Protein AF-T1AIN7-F1 (afdb_monomer)

InterPro domains:
  IPR000683 Gfo/Idh/MocA-like oxidoreductase, N-terminal [PF01408] (1-66)
  IPR036291 NAD(P)-binding domain superfamily [SSF51735] (1-66)
  IPR050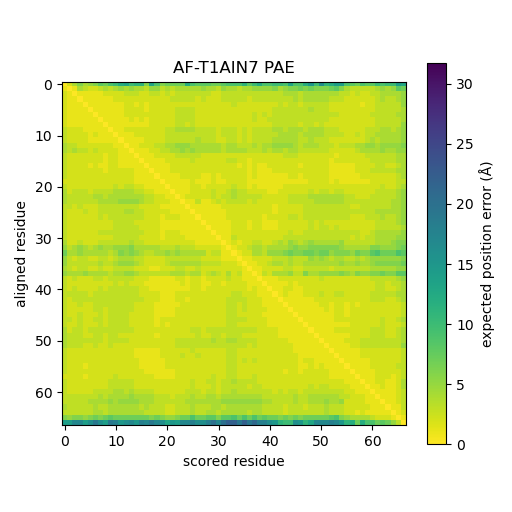463 Gfo/Idh/MocA family oxidoreductases and glycosidases [PTHR43818] (1-66)

Mean predicted aligned error: 2.77 Å

Radius of gyration: 11.65 Å; Cα contacts (8 Å, |Δi|>4): 61; chains: 1; bounding box: 29×27×26 Å

Organism: NCBI:txid410659

pLDDT: mean 93.16, std 5.29, range [63.09, 97.62]

Solvent-accessible surface area (backbone atoms only — not comparable to full-atom values): 4377 Å² total; per-residue (Å²): 107,57,67,63,51,52,64,54,44,71,72,41,87,97,51,80,76,60,65,40,64,30,81,50,46,71,60,30,43,68,67,28,72,88,68,81,43,82,40,69,32,48,50,56,65,63,56,76,71,36,88,88,57,90,79,85,84,87,65,67,64,75,88,62,72,84,109

Foldseek 3Di:
DVLVVLVVQVPDPPGDDQEDEDLDQVVRCVSCVVPPHDYTYNDCVVVVPDPVDPDDDDPDPPVPPPD

Secondary structure (DSSP, 8-state):
-HHHHHHHHTTSTT----EEE-SSHHHHHHHHTTTT--EEES-THHHHT-TT-------S-GGGS--

Structure (mmCIF, N/CA/C/O backbone):
data_AF-T1AIN7-F1
#
_entry.id   AF-T1AIN7-F1
#
loop_
_atom_site.group_PDB
_atom_site.id
_atom_site.type_symbol
_atom_site.label_atom_id
_atom_site.label_alt_id
_atom_site.label_comp_id
_atom_site.label_asym_id
_atom_site.label_entity_id
_atom_site.label_seq_id
_atom_site.pdbx_PDB_ins_code
_atom_site.Cartn_x
_atom_site.Cartn_y
_atom_site.Cartn_z
_atom_site.occupancy
_atom_site.B_iso_or_equiv
_atom_site.auth_seq_id
_atom_site.auth_comp_id
_atom_site.auth_asym_id
_atom_site.auth_atom_id
_atom_site.pdbx_PDB_model_num
ATOM 1 N N . MET A 1 1 ? 2.492 6.708 -10.825 1.00 74.06 1 MET A N 1
ATOM 2 C CA . MET A 1 1 ? 1.036 6.495 -10.679 1.00 74.06 1 MET A CA 1
ATOM 3 C C . MET A 1 1 ? 0.553 6.485 -9.230 1.00 74.06 1 MET A C 1
ATOM 5 O O . MET A 1 1 ? -0.484 7.076 -8.988 1.00 74.06 1 MET A O 1
ATOM 9 N N . GLY A 1 2 ? 1.278 5.929 -8.247 1.00 85.50 2 GLY A N 1
ATOM 10 C CA . GLY A 1 2 ? 0.792 5.847 -6.850 1.00 85.50 2 GLY A CA 1
ATOM 11 C C . GLY A 1 2 ? 0.160 7.128 -6.267 1.00 85.50 2 GLY A C 1
ATOM 12 O O . GLY A 1 2 ? -0.932 7.059 -5.721 1.00 85.50 2 GLY A O 1
ATOM 13 N N . ARG A 1 3 ? 0.766 8.309 -6.477 1.00 90.62 3 ARG A N 1
ATOM 14 C CA . ARG A 1 3 ? 0.213 9.602 -6.016 1.00 90.62 3 ARG A CA 1
ATOM 15 C C . ARG A 1 3 ? -1.199 9.896 -6.531 1.00 90.62 3 ARG A C 1
ATOM 17 O O . ARG A 1 3 ? -2.038 10.324 -5.751 1.00 90.62 3 ARG A O 1
ATOM 24 N N . VAL A 1 4 ? -1.468 9.686 -7.822 1.00 93.50 4 VAL A N 1
ATOM 25 C CA . VAL A 1 4 ? -2.786 10.018 -8.392 1.00 93.50 4 VAL A CA 1
ATOM 26 C C . VAL A 1 4 ? -3.878 9.088 -7.868 1.00 93.50 4 VAL A C 1
ATOM 28 O O . VAL A 1 4 ? -4.998 9.532 -7.645 1.00 93.50 4 VAL A O 1
ATOM 31 N N . HIS A 1 5 ? -3.543 7.823 -7.599 1.00 94.31 5 HIS A N 1
ATOM 32 C CA . HIS A 1 5 ? -4.473 6.895 -6.959 1.00 94.31 5 HIS A CA 1
ATOM 33 C C . HIS A 1 5 ? -4.734 7.277 -5.506 1.00 94.31 5 HIS A C 1
ATOM 35 O O . HIS A 1 5 ? -5.879 7.247 -5.076 1.00 94.31 5 HIS A O 1
ATOM 41 N N . LEU A 1 6 ? -3.698 7.692 -4.776 1.00 93.56 6 LEU A N 1
ATOM 42 C CA . LEU A 1 6 ? -3.832 8.130 -3.392 1.00 93.56 6 LEU A CA 1
ATOM 43 C C . LEU A 1 6 ? -4.764 9.346 -3.266 1.00 93.56 6 LEU A C 1
ATOM 45 O O . LEU A 1 6 ? -5.671 9.350 -2.442 1.00 93.56 6 LEU A O 1
ATOM 49 N N . GLU A 1 7 ? -4.595 10.342 -4.139 1.00 93.62 7 GLU A N 1
ATOM 50 C CA . GLU A 1 7 ? -5.486 11.508 -4.221 1.00 93.62 7 GLU A CA 1
ATOM 51 C C . GLU A 1 7 ? -6.941 11.136 -4.518 1.00 93.62 7 GLU A C 1
ATOM 53 O O . GLU A 1 7 ? -7.861 11.742 -3.969 1.00 93.62 7 GLU A O 1
ATOM 58 N N . ALA A 1 8 ? -7.157 10.150 -5.391 1.00 94.88 8 ALA A N 1
ATOM 59 C CA . ALA A 1 8 ? -8.495 9.687 -5.732 1.00 94.88 8 ALA A CA 1
ATOM 60 C C . ALA A 1 8 ? -9.144 8.921 -4.569 1.00 94.88 8 ALA A C 1
ATOM 62 O O . ALA A 1 8 ? -10.288 9.206 -4.224 1.00 94.88 8 ALA A O 1
ATOM 63 N N . LEU A 1 9 ? -8.408 7.997 -3.940 1.00 94.94 9 LEU A N 1
ATOM 64 C CA . LEU A 1 9 ? -8.913 7.142 -2.860 1.00 94.94 9 LEU A CA 1
ATOM 65 C C . LEU A 1 9 ? -9.356 7.949 -1.637 1.00 94.94 9 LEU A C 1
ATOM 67 O O . LEU A 1 9 ? -10.386 7.636 -1.061 1.00 94.94 9 LEU A O 1
ATOM 71 N N . ARG A 1 10 ? -8.675 9.054 -1.307 1.00 92.19 10 ARG A N 1
ATOM 72 C CA . ARG A 1 10 ? -9.079 9.953 -0.203 1.00 92.19 10 ARG A CA 1
ATOM 73 C C . ARG A 1 10 ? -10.465 10.573 -0.341 1.00 92.19 10 ARG A C 1
ATOM 75 O O . ARG A 1 10 ? -10.972 11.145 0.616 1.00 92.19 10 ARG A O 1
ATOM 82 N N . ARG A 1 11 ? -11.021 10.574 -1.551 1.00 94.25 11 ARG A N 1
ATOM 83 C CA . ARG A 1 11 ? -12.338 11.151 -1.846 1.00 94.25 11 ARG A CA 1
ATOM 84 C C . ARG A 1 11 ? -13.432 10.088 -1.868 1.00 94.25 11 ARG A C 1
ATOM 86 O O . ARG A 1 11 ? -14.587 10.432 -2.097 1.00 94.25 11 ARG A O 1
ATOM 93 N N . VAL A 1 12 ? -13.069 8.819 -1.690 1.00 96.19 12 VAL A N 1
ATOM 94 C CA . VAL A 1 12 ? -14.006 7.702 -1.642 1.00 96.19 12 VAL A CA 1
ATOM 95 C C . VAL A 1 12 ? -14.410 7.494 -0.188 1.00 96.19 12 VAL A C 1
ATOM 97 O O . VAL A 1 12 ? -13.574 7.227 0.669 1.00 96.19 12 VAL A O 1
ATOM 100 N N . GLU A 1 13 ? -15.699 7.643 0.091 1.00 96.19 13 GLU A N 1
ATOM 101 C CA . GLU A 1 13 ? -16.250 7.398 1.421 1.00 96.19 13 GLU A CA 1
ATOM 102 C C . GLU A 1 13 ? -16.065 5.926 1.823 1.00 96.19 13 GLU A C 1
ATOM 104 O O . GLU A 1 13 ? -16.266 5.023 1.010 1.00 96.19 13 GLU A O 1
ATOM 109 N N . GLY A 1 14 ? -15.669 5.691 3.077 1.00 94.94 14 GLY A N 1
ATOM 110 C CA . GLY A 1 14 ? -15.438 4.346 3.611 1.00 94.94 14 GLY A CA 1
ATOM 111 C C . GLY A 1 14 ? -14.134 3.685 3.155 1.00 94.94 14 GLY A C 1
ATOM 112 O O . GLY A 1 14 ? -13.970 2.487 3.369 1.00 94.94 14 GLY A O 1
ATOM 113 N N . VAL A 1 15 ? -13.219 4.430 2.524 1.00 96.06 15 VAL A N 1
ATOM 114 C CA . VAL A 1 15 ? -11.894 3.931 2.137 1.00 96.06 15 VAL A CA 1
ATOM 115 C C . VAL A 1 15 ? -10.803 4.708 2.859 1.00 96.06 15 VAL A C 1
ATOM 117 O O . VAL A 1 15 ? -10.582 5.887 2.590 1.00 96.06 15 VAL A O 1
ATOM 120 N N . ASP A 1 16 ? -10.050 3.997 3.692 1.00 94.62 16 ASP A N 1
ATOM 121 C CA . ASP A 1 16 ? -8.861 4.513 4.358 1.00 94.62 16 ASP A CA 1
ATOM 122 C C . ASP A 1 16 ? -7.606 3.856 3.780 1.00 94.62 16 ASP A C 1
ATOM 124 O O . ASP A 1 16 ? -7.463 2.632 3.748 1.00 94.62 16 ASP A O 1
ATOM 128 N N . VAL A 1 17 ? -6.658 4.672 3.312 1.00 95.62 17 VAL A N 1
ATOM 129 C CA . VAL A 1 17 ? -5.351 4.152 2.896 1.00 95.62 17 VAL A CA 1
ATOM 130 C C . VAL A 1 17 ? -4.453 4.060 4.120 1.00 95.62 17 VAL A C 1
ATOM 132 O O . VAL A 1 17 ? -3.861 5.048 4.540 1.00 95.62 17 VAL A O 1
ATOM 135 N N . VAL A 1 18 ? -4.335 2.857 4.672 1.00 95.88 18 VAL A N 1
ATOM 136 C CA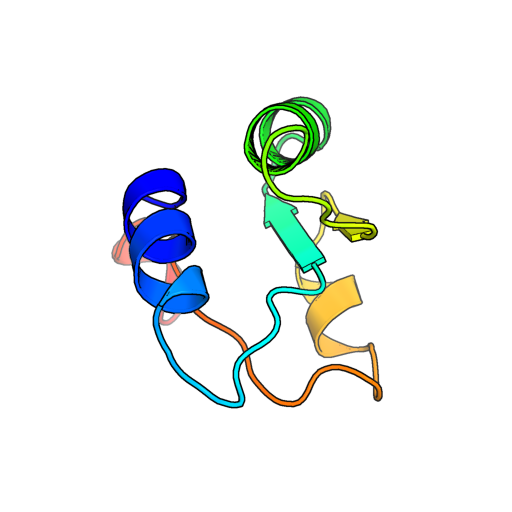 . VAL A 1 18 ? -3.609 2.618 5.931 1.00 95.88 18 VAL A CA 1
ATOM 137 C C . VAL A 1 18 ? -2.136 2.238 5.737 1.00 95.88 18 VAL A C 1
ATOM 139 O O . VAL A 1 18 ? -1.342 2.336 6.672 1.00 95.88 18 VAL A O 1
ATOM 142 N N . ALA A 1 19 ? -1.735 1.835 4.524 1.00 96.81 19 ALA A N 1
ATOM 143 C CA . ALA A 1 19 ? -0.363 1.419 4.240 1.00 96.81 19 ALA A CA 1
ATOM 144 C C . ALA A 1 19 ? 0.092 1.689 2.796 1.00 96.81 19 ALA A C 1
ATOM 146 O O . ALA A 1 19 ? -0.701 1.632 1.856 1.00 96.81 19 ALA A O 1
ATOM 147 N N . ILE A 1 20 ? 1.401 1.900 2.604 1.00 96.56 20 ILE A N 1
ATOM 148 C CA . ILE A 1 20 ? 2.052 1.924 1.282 1.00 96.56 20 ILE A CA 1
ATOM 149 C C . ILE A 1 20 ? 3.227 0.942 1.258 1.00 96.56 20 ILE A C 1
ATOM 151 O O . ILE A 1 20 ? 4.169 1.061 2.041 1.00 96.56 20 ILE A O 1
ATOM 155 N N . ALA A 1 21 ? 3.223 0.030 0.285 1.00 95.88 21 ALA A N 1
ATOM 156 C CA . ALA A 1 21 ? 4.387 -0.786 -0.049 1.00 95.88 21 ALA A CA 1
ATOM 157 C C . ALA A 1 21 ? 5.086 -0.282 -1.317 1.00 95.88 21 ALA A C 1
ATOM 159 O O . ALA A 1 21 ? 4.446 0.025 -2.326 1.00 95.88 21 ALA A O 1
ATOM 160 N N . GLY A 1 22 ? 6.416 -0.246 -1.295 1.00 94.06 22 GLY A N 1
ATOM 161 C CA . GLY A 1 22 ? 7.228 0.068 -2.467 1.00 94.06 22 GLY A CA 1
ATOM 162 C C . GLY A 1 22 ? 8.674 -0.364 -2.272 1.00 94.06 22 GLY A C 1
ATOM 163 O O . GLY A 1 22 ? 9.181 -0.280 -1.166 1.00 94.06 22 GLY A O 1
ATOM 164 N N . ARG A 1 23 ? 9.356 -0.789 -3.346 1.00 92.00 23 ARG A N 1
ATOM 165 C CA . ARG A 1 23 ? 10.722 -1.358 -3.276 1.00 92.00 23 ARG A CA 1
ATOM 166 C C . ARG A 1 23 ? 11.704 -0.516 -2.451 1.00 92.00 23 ARG A C 1
ATOM 168 O O . ARG A 1 23 ? 12.503 -1.063 -1.707 1.00 92.00 23 ARG A O 1
ATOM 175 N N . GLU A 1 24 ? 11.612 0.806 -2.580 1.00 94.50 24 GLU A N 1
ATOM 176 C CA . GLU A 1 24 ? 12.402 1.762 -1.808 1.00 94.50 24 GLU A CA 1
ATOM 177 C C . GLU A 1 24 ? 11.549 2.365 -0.689 1.00 94.50 24 GLU A C 1
ATOM 179 O O . GLU A 1 24 ? 10.683 3.207 -0.954 1.00 94.50 24 GLU A O 1
ATOM 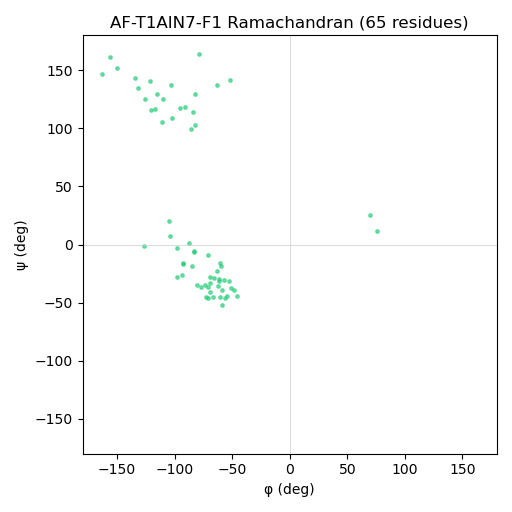184 N N . LEU A 1 25 ? 11.829 1.985 0.563 1.00 94.50 25 LEU A N 1
ATOM 185 C CA . LEU A 1 25 ? 11.068 2.429 1.738 1.00 94.50 25 LEU A CA 1
ATOM 186 C C . LEU A 1 25 ? 10.991 3.959 1.833 1.00 94.50 25 LEU A C 1
ATOM 188 O O . LEU A 1 25 ? 9.914 4.522 2.013 1.00 94.50 25 LEU A O 1
ATOM 192 N N . ALA A 1 26 ? 12.116 4.642 1.608 1.00 95.06 26 ALA A N 1
ATOM 193 C CA . ALA A 1 26 ? 12.175 6.101 1.637 1.00 95.06 26 ALA A CA 1
ATOM 194 C C . ALA A 1 26 ? 11.268 6.747 0.574 1.00 95.06 26 ALA A C 1
ATOM 196 O O . ALA A 1 26 ? 10.740 7.838 0.774 1.00 95.06 26 ALA A O 1
ATOM 197 N N . SER A 1 27 ? 11.065 6.087 -0.573 1.00 92.44 27 SER A N 1
ATOM 198 C CA . SER A 1 27 ? 10.134 6.577 -1.591 1.00 92.44 27 SER A CA 1
ATOM 199 C C . SER A 1 27 ? 8.676 6.384 -1.184 1.00 92.44 27 SER A C 1
ATOM 201 O O . SER A 1 27 ? 7.852 7.225 -1.539 1.00 92.44 27 SER A O 1
ATOM 203 N N . ALA A 1 28 ? 8.354 5.297 -0.478 1.00 93.62 28 ALA A N 1
ATOM 204 C CA . ALA A 1 28 ? 7.018 5.062 0.062 1.00 93.62 28 ALA A CA 1
ATOM 205 C C . ALA A 1 28 ? 6.680 6.091 1.154 1.00 93.62 28 ALA A C 1
ATOM 207 O O . ALA A 1 28 ? 5.623 6.714 1.093 1.00 93.62 28 ALA A O 1
AT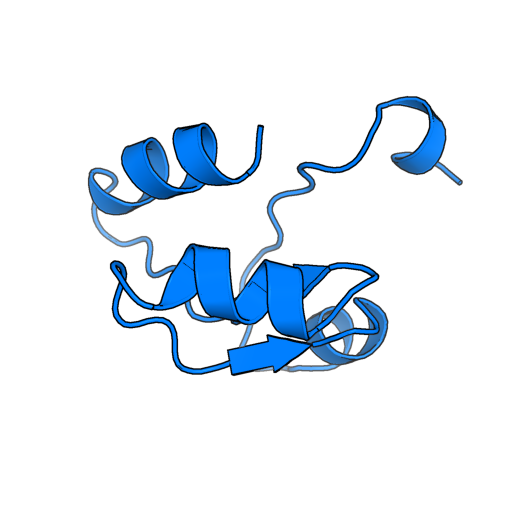OM 208 N N . GLN A 1 29 ? 7.619 6.349 2.070 1.00 94.44 29 GLN A N 1
ATOM 209 C CA . GLN A 1 29 ? 7.479 7.352 3.134 1.00 94.44 29 GLN A CA 1
ATOM 210 C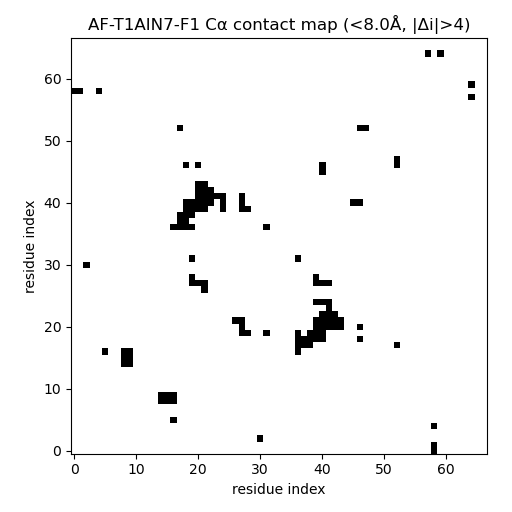 C . GLN A 1 29 ? 7.244 8.756 2.569 1.00 94.44 29 GLN A C 1
ATOM 212 O O . GLN A 1 29 ? 6.226 9.374 2.869 1.00 94.44 29 GLN A O 1
ATOM 217 N N . ARG A 1 30 ? 8.099 9.218 1.642 1.00 92.94 30 ARG A N 1
ATOM 218 C CA . ARG A 1 30 ? 7.917 10.520 0.968 1.00 92.94 30 ARG A CA 1
ATOM 219 C C . ARG A 1 30 ? 6.579 10.644 0.241 1.00 92.94 30 ARG A C 1
ATOM 221 O O . ARG A 1 30 ? 6.069 11.747 0.069 1.00 92.94 30 ARG A O 1
ATOM 228 N N . LEU A 1 31 ? 6.035 9.533 -0.261 1.00 91.56 31 LEU A N 1
ATOM 229 C CA . LEU A 1 31 ? 4.720 9.546 -0.888 1.00 91.56 31 LEU A CA 1
ATOM 230 C C . LEU A 1 31 ? 3.609 9.737 0.150 1.00 91.56 31 LEU A C 1
ATOM 232 O O . LEU A 1 31 ? 2.650 10.424 -0.175 1.00 91.56 31 LEU A O 1
ATOM 236 N N . GLY A 1 32 ? 3.730 9.164 1.352 1.00 90.31 32 GLY A N 1
ATOM 237 C CA . GLY A 1 32 ? 2.692 9.189 2.389 1.00 90.31 32 GLY A CA 1
ATOM 238 C C . GLY A 1 32 ? 2.766 10.327 3.413 1.00 90.31 32 GLY A C 1
ATOM 239 O O . GLY A 1 32 ? 1.755 10.588 4.057 1.00 90.31 32 GLY A O 1
ATOM 240 N N . GLU A 1 33 ? 3.890 11.043 3.539 1.00 85.88 33 GLU A N 1
ATOM 241 C CA . GLU A 1 33 ? 4.075 12.142 4.516 1.00 85.88 33 GLU A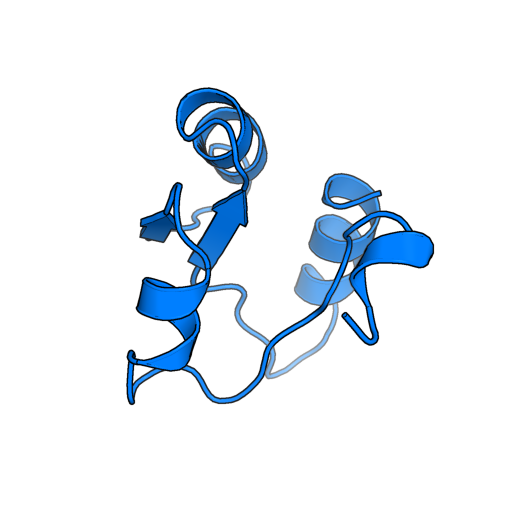 CA 1
ATOM 242 C C . GLU A 1 33 ? 2.970 13.218 4.467 1.00 85.88 33 GLU A C 1
ATOM 244 O O . GLU A 1 33 ? 2.603 13.780 5.493 1.00 85.88 33 GLU A O 1
ATOM 249 N N . GLY A 1 34 ? 2.385 13.480 3.292 1.00 83.75 34 GLY A N 1
ATOM 250 C CA . GLY A 1 34 ? 1.290 14.451 3.125 1.00 83.75 34 GLY A CA 1
ATOM 251 C C . GLY A 1 34 ? -0.122 13.897 3.352 1.00 83.75 34 GLY A C 1
ATOM 252 O O . GLY A 1 34 ? -1.103 14.614 3.147 1.00 83.75 34 GLY A O 1
ATOM 253 N N . TYR A 1 35 ? -0.240 12.619 3.709 1.00 89.00 35 TYR A N 1
ATOM 254 C CA . TYR A 1 35 ? -1.493 11.869 3.629 1.00 89.00 35 TYR A CA 1
ATOM 255 C C . TYR A 1 35 ? -1.902 11.185 4.932 1.00 89.00 35 TYR A C 1
ATOM 257 O O . TYR A 1 35 ? -2.968 10.582 4.964 1.00 89.00 35 TYR A O 1
ATOM 265 N N . GLY A 1 36 ? -1.096 11.302 5.993 1.00 88.19 36 GLY A N 1
ATOM 266 C CA . GLY A 1 36 ? -1.409 10.713 7.299 1.00 88.19 36 GLY A CA 1
ATOM 267 C C . GLY A 1 36 ? -1.334 9.185 7.319 1.00 88.19 36 GLY A C 1
ATOM 268 O O . GLY A 1 36 ? -2.006 8.556 8.123 1.00 88.19 36 GLY A O 1
ATOM 269 N N . ILE A 1 37 ? -0.548 8.586 6.422 1.00 93.94 37 ILE A N 1
ATOM 270 C CA . ILE A 1 37 ? -0.397 7.131 6.330 1.00 93.94 37 ILE A CA 1
ATOM 271 C C . ILE A 1 37 ? 0.629 6.675 7.358 1.00 93.94 37 ILE A C 1
ATOM 273 O O . ILE A 1 37 ? 1.737 7.208 7.410 1.00 93.94 37 ILE A O 1
ATOM 277 N N . GLU A 1 38 ? 0.266 5.673 8.151 1.00 87.56 38 GLU A N 1
ATOM 278 C CA . GLU A 1 38 ? 1.056 5.256 9.312 1.00 87.56 38 GLU A CA 1
ATOM 279 C C . GLU A 1 38 ? 2.031 4.116 8.992 1.00 87.56 38 GLU A C 1
ATOM 281 O O . GLU A 1 38 ? 3.075 3.991 9.636 1.00 87.56 38 GLU A O 1
ATOM 286 N N . LYS A 1 39 ? 1.727 3.295 7.977 1.00 95.00 39 LYS A N 1
ATOM 287 C CA . LYS A 1 39 ? 2.499 2.087 7.663 1.00 95.00 39 LYS A CA 1
ATOM 288 C C . LYS A 1 39 ? 3.190 2.155 6.301 1.00 95.00 39 LYS A C 1
ATOM 290 O O . LYS A 1 39 ? 2.566 2.378 5.264 1.00 95.00 39 LYS A O 1
ATOM 295 N N . PHE A 1 40 ? 4.490 1.865 6.293 1.00 96.50 40 PHE A N 1
ATOM 296 C CA . PHE A 1 40 ? 5.311 1.812 5.084 1.00 96.50 40 PHE A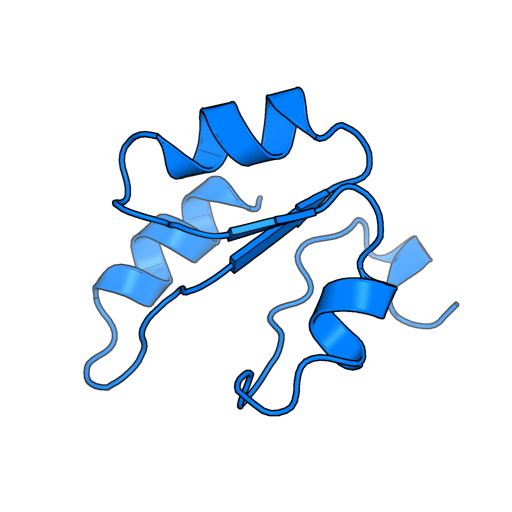 CA 1
ATOM 297 C C . PHE A 1 40 ? 6.145 0.539 5.057 1.00 96.50 40 PHE A C 1
ATOM 299 O O . PHE A 1 40 ? 6.785 0.205 6.051 1.00 96.50 40 PHE A O 1
ATOM 306 N N . GLU A 1 41 ? 6.182 -0.147 3.916 1.00 96.75 41 GLU A N 1
ATOM 307 C CA . GLU A 1 41 ? 6.945 -1.390 3.769 1.00 96.75 41 GLU A CA 1
ATOM 308 C C . GLU A 1 41 ? 7.760 -1.429 2.476 1.00 96.75 41 GLU A C 1
ATOM 310 O O . GLU A 1 41 ? 7.313 -0.983 1.417 1.00 96.75 41 GLU A O 1
ATOM 315 N N . SER A 1 42 ? 8.955 -2.020 2.552 1.00 96.38 42 SER A N 1
ATOM 316 C CA . SER A 1 42 ? 9.775 -2.326 1.372 1.00 96.38 42 SER A CA 1
ATOM 317 C C . SER A 1 42 ? 9.415 -3.656 0.703 1.00 96.38 42 SER A C 1
ATOM 319 O O . SER A 1 42 ? 9.739 -3.869 -0.465 1.00 96.38 42 SER A O 1
ATOM 321 N N . ASP A 1 43 ? 8.711 -4.536 1.422 1.00 95.25 43 ASP A N 1
ATOM 322 C CA . ASP A 1 43 ? 8.227 -5.827 0.933 1.00 95.25 43 ASP A CA 1
ATOM 323 C C . ASP A 1 43 ? 6.701 -5.892 1.035 1.00 95.25 43 ASP A C 1
ATOM 325 O O . ASP A 1 43 ? 6.131 -5.878 2.128 1.00 95.25 43 ASP A O 1
ATOM 329 N N . TYR A 1 44 ? 6.032 -5.998 -0.115 1.00 95.25 44 TYR A N 1
ATOM 330 C CA . TYR A 1 44 ? 4.572 -6.059 -0.185 1.00 95.25 44 TYR A CA 1
ATOM 331 C C . TYR A 1 44 ? 3.999 -7.295 0.519 1.00 95.25 44 TYR A C 1
ATOM 333 O O . TYR A 1 44 ? 2.847 -7.266 0.946 1.00 95.25 44 TYR A O 1
ATOM 341 N N . ARG A 1 45 ? 4.783 -8.371 0.689 1.00 95.56 45 ARG A N 1
ATOM 342 C CA . ARG A 1 45 ? 4.319 -9.588 1.375 1.00 95.56 45 ARG A CA 1
ATOM 343 C C . ARG A 1 45 ? 3.928 -9.321 2.822 1.00 95.56 45 ARG A C 1
ATOM 345 O O . ARG A 1 45 ? 3.011 -9.962 3.315 1.00 95.56 45 ARG A O 1
ATOM 352 N N . LYS A 1 46 ? 4.558 -8.335 3.466 1.00 96.69 46 LYS A N 1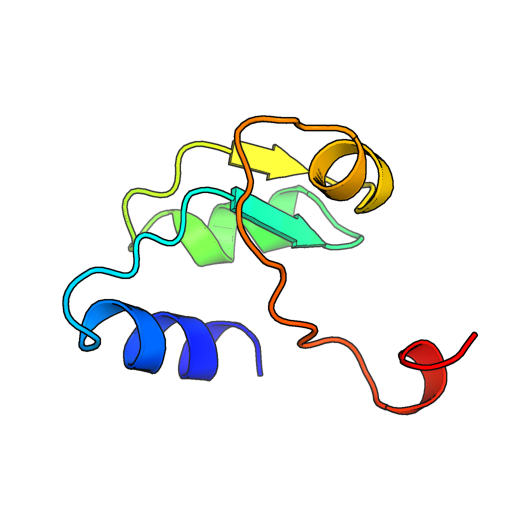
ATOM 353 C CA . LYS A 1 46 ? 4.197 -7.900 4.820 1.00 96.69 46 LYS A CA 1
ATOM 354 C C . LYS A 1 46 ? 2.847 -7.186 4.887 1.00 96.69 46 LYS A C 1
ATOM 356 O O . LYS A 1 46 ? 2.202 -7.218 5.929 1.00 96.69 46 LYS A O 1
ATOM 361 N N . ILE A 1 47 ? 2.431 -6.535 3.795 1.00 96.19 47 ILE A N 1
ATOM 362 C CA . ILE A 1 47 ? 1.075 -5.985 3.662 1.00 96.19 47 ILE A CA 1
ATOM 363 C C . ILE A 1 47 ? 0.082 -7.127 3.462 1.00 96.19 47 ILE A C 1
ATOM 365 O O . ILE A 1 47 ? -0.935 -7.164 4.135 1.00 96.19 47 ILE A O 1
ATOM 369 N N . LEU A 1 48 ? 0.401 -8.094 2.594 1.00 96.00 48 LEU A N 1
ATOM 370 C CA . LEU A 1 48 ? -0.478 -9.241 2.334 1.00 96.00 48 LEU A CA 1
ATOM 371 C C . LEU A 1 48 ? -0.661 -10.163 3.546 1.00 96.00 48 LEU A C 1
ATOM 373 O O . LEU A 1 48 ? -1.685 -10.826 3.657 1.00 96.00 48 LEU A O 1
ATOM 377 N N . SER A 1 49 ? 0.330 -10.236 4.435 1.00 97.12 49 SER A N 1
ATOM 378 C CA . SER A 1 49 ? 0.241 -11.014 5.673 1.00 97.12 49 SER A CA 1
ATOM 379 C C . SER A 1 49 ? -0.463 -10.279 6.814 1.00 97.12 49 SER A C 1
ATOM 381 O O . SER A 1 49 ? -0.619 -10.861 7.885 1.00 97.12 49 SER A O 1
ATOM 383 N N . ASP A 1 50 ? -0.801 -9.000 6.645 1.00 96.81 50 ASP A N 1
ATOM 384 C CA . ASP A 1 50 ? -1.433 -8.203 7.690 1.00 96.81 50 ASP A CA 1
ATOM 385 C C . ASP A 1 50 ? -2.955 -8.431 7.686 1.00 96.81 50 ASP A C 1
ATOM 387 O O . ASP A 1 50 ? -3.622 -8.033 6.730 1.00 96.81 50 ASP A O 1
ATOM 391 N N . PRO A 1 51 ? -3.525 -9.043 8.741 1.00 97.25 51 PRO A N 1
ATOM 392 C CA . PRO A 1 51 ? -4.953 -9.339 8.797 1.00 97.25 51 PRO A CA 1
ATOM 393 C C . PRO A 1 51 ? -5.836 -8.092 8.965 1.00 97.25 51 PRO A C 1
ATOM 395 O O . PRO A 1 51 ? -7.053 -8.219 8.889 1.00 97.25 51 PRO A O 1
ATOM 398 N N . SER A 1 52 ? -5.257 -6.912 9.221 1.00 96.62 52 SER A N 1
ATOM 399 C CA . SER A 1 52 ? -5.997 -5.644 9.296 1.00 96.62 52 SER A CA 1
ATOM 400 C C . SER A 1 52 ? -6.251 -4.991 7.932 1.00 96.62 52 SER A C 1
ATOM 402 O O . SER A 1 52 ? -6.931 -3.972 7.867 1.00 96.62 52 SER A O 1
ATOM 404 N N . ILE A 1 53 ? -5.701 -5.545 6.844 1.00 97.12 53 ILE A N 1
ATOM 405 C CA . ILE A 1 53 ? -5.839 -5.000 5.490 1.00 97.12 53 ILE A CA 1
ATOM 406 C C . ILE A 1 53 ? -6.994 -5.689 4.760 1.00 97.12 53 ILE A C 1
ATOM 408 O O . ILE A 1 53 ? -6.922 -6.879 4.462 1.00 97.12 53 ILE A O 1
ATOM 412 N N . ASP A 1 54 ? -8.021 -4.920 4.392 1.00 97.62 54 ASP A N 1
ATOM 413 C CA . ASP A 1 54 ? -9.196 -5.447 3.680 1.00 97.62 54 ASP A CA 1
ATOM 414 C C . ASP A 1 54 ? -8.939 -5.706 2.186 1.00 97.62 5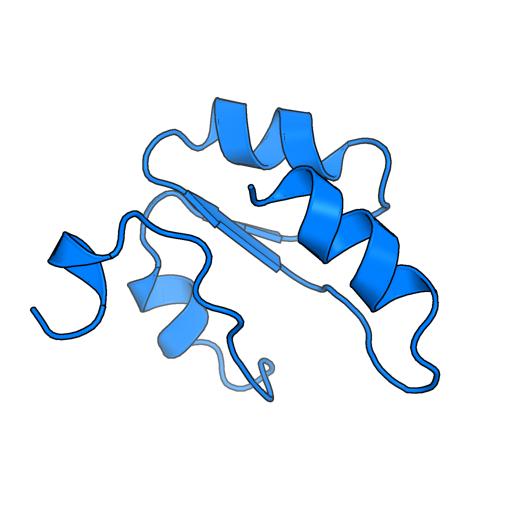4 ASP A C 1
ATOM 416 O O . ASP A 1 54 ? -9.475 -6.646 1.596 1.00 97.62 54 ASP A O 1
ATOM 420 N N . ALA A 1 55 ? -8.136 -4.852 1.543 1.00 96.62 55 ALA A N 1
ATOM 421 C CA . ALA A 1 55 ? -7.861 -4.916 0.110 1.00 96.62 55 ALA A CA 1
ATOM 422 C C . ALA A 1 55 ? -6.524 -4.255 -0.257 1.00 96.62 55 ALA A C 1
ATOM 424 O O . ALA A 1 55 ? -5.992 -3.421 0.475 1.00 96.62 55 ALA A O 1
ATOM 425 N N . VAL A 1 56 ? -5.998 -4.590 -1.442 1.00 96.12 56 VAL A N 1
ATOM 426 C CA . VAL A 1 56 ? -4.790 -3.970 -2.007 1.00 96.12 56 VAL A CA 1
ATOM 427 C C . VAL A 1 56 ? -5.068 -3.328 -3.361 1.00 96.12 56 VAL A C 1
ATOM 429 O O . VAL A 1 56 ? -5.768 -3.889 -4.201 1.00 96.12 56 VAL A O 1
ATOM 432 N N . HIS A 1 57 ? -4.461 -2.163 -3.599 1.00 95.62 57 HIS A N 1
ATOM 433 C CA . HIS A 1 57 ? -4.521 -1.466 -4.884 1.00 95.62 57 HIS A CA 1
ATOM 434 C C . HIS A 1 57 ? -3.159 -1.486 -5.592 1.00 95.62 57 HIS A C 1
ATOM 436 O O . HIS A 1 57 ? -2.221 -0.778 -5.212 1.00 95.62 57 HIS A O 1
ATOM 442 N N . ILE A 1 58 ? -3.029 -2.319 -6.626 1.00 94.62 58 ILE A N 1
ATOM 443 C CA . ILE A 1 58 ? -1.745 -2.613 -7.279 1.00 94.62 58 ILE A CA 1
ATOM 444 C C . ILE A 1 58 ? -1.398 -1.523 -8.304 1.00 94.62 58 ILE A C 1
ATOM 446 O O . ILE A 1 58 ? -1.898 -1.496 -9.424 1.00 94.62 58 ILE A O 1
ATOM 450 N N . CYS A 1 59 ? -0.484 -0.626 -7.921 1.00 93.56 59 CYS A N 1
ATOM 451 C CA . CYS A 1 59 ? -0.018 0.500 -8.747 1.00 93.56 59 CYS A CA 1
ATOM 452 C C . CYS A 1 59 ? 1.386 0.290 -9.351 1.00 93.56 59 CYS A C 1
ATOM 454 O O . CYS A 1 59 ? 2.084 1.261 -9.670 1.00 93.56 59 CYS A O 1
ATOM 456 N N . THR A 1 60 ? 1.843 -0.960 -9.441 1.00 92.25 60 THR A N 1
ATOM 457 C CA . THR A 1 60 ? 3.142 -1.334 -10.019 1.00 92.25 60 THR A CA 1
ATOM 458 C C . THR A 1 60 ? 3.085 -1.342 -11.556 1.00 92.25 60 THR A C 1
ATOM 460 O O . THR A 1 60 ? 1.993 -1.329 -12.127 1.00 92.25 60 THR A O 1
ATOM 463 N N . PRO A 1 61 ? 4.236 -1.337 -12.262 1.00 92.25 61 PRO A N 1
ATOM 464 C CA . PRO A 1 61 ? 4.267 -1.547 -13.710 1.00 92.25 61 PRO A CA 1
ATOM 465 C C . PRO A 1 61 ? 3.516 -2.815 -14.136 1.00 92.25 61 PRO A C 1
ATOM 467 O O . PRO A 1 61 ? 3.641 -3.844 -13.478 1.00 92.25 61 PRO A O 1
ATOM 470 N N . ASN A 1 62 ? 2.810 -2.757 -15.269 1.00 92.56 62 ASN A N 1
ATOM 471 C CA . ASN A 1 62 ? 1.924 -3.827 -15.756 1.00 92.56 62 ASN A CA 1
ATOM 472 C C . ASN A 1 62 ? 2.588 -5.212 -15.799 1.00 92.56 62 ASN A C 1
ATOM 474 O O . ASN A 1 62 ? 1.958 -6.213 -15.476 1.00 92.56 62 ASN A O 1
ATOM 478 N N . ALA A 1 63 ? 3.875 -5.267 -16.156 1.00 94.25 63 ALA A N 1
ATOM 479 C CA . ALA A 1 63 ? 4.642 -6.512 -16.218 1.00 94.25 63 ALA A CA 1
ATOM 480 C C . ALA A 1 63 ? 4.740 -7.251 -14.866 1.00 94.25 63 ALA A C 1
ATOM 482 O O . ALA A 1 63 ? 5.093 -8.424 -14.845 1.00 94.25 63 ALA A O 1
ATOM 483 N N . LEU A 1 64 ? 4.439 -6.577 -13.751 1.00 92.00 64 LEU A N 1
ATOM 484 C CA . LEU A 1 64 ? 4.517 -7.112 -12.390 1.00 92.00 64 LEU A CA 1
ATOM 485 C C . LEU A 1 64 ? 3.147 -7.470 -11.793 1.00 92.00 64 LEU A C 1
ATOM 487 O O . LEU A 1 64 ? 3.073 -7.730 -10.599 1.00 92.00 64 LEU A O 1
ATOM 491 N N . HIS A 1 65 ? 2.054 -7.412 -12.562 1.00 91.88 65 HIS A N 1
ATOM 492 C CA . HIS A 1 65 ? 0.708 -7.659 -12.013 1.00 91.88 65 HIS A CA 1
ATOM 493 C C . HIS A 1 65 ? 0.379 -9.146 -11.873 1.00 91.88 65 HIS A C 1
ATOM 495 O O . HIS A 1 65 ? -0.323 -9.522 -10.943 1.00 91.88 65 HIS A O 1
ATOM 501 N N . TYR A 1 66 ? 0.858 -9.976 -12.801 1.00 91.19 66 TYR A N 1
ATOM 502 C CA . TYR A 1 66 ? 0.564 -11.414 -12.830 1.00 91.19 66 TYR A CA 1
ATOM 503 C C . TYR A 1 66 ? 1.667 -12.283 -12.210 1.00 91.19 66 TYR A C 1
ATOM 505 O O . TYR A 1 66 ? 1.392 -13.395 -11.772 1.00 91.19 66 TYR A O 1
ATOM 513 N N . ALA A 1 67 ? 2.906 -11.790 -12.252 1.00 63.09 67 ALA A N 1
ATOM 514 C CA . ALA A 1 67 ? 4.119 -12.558 -11.988 1.00 63.09 67 ALA A CA 1
ATOM 515 C C . ALA A 1 67 ? 4.312 -12.941 -10.514 1.00 63.09 67 ALA A C 1
ATOM 517 O O . ALA A 1 67 ? 3.952 -12.129 -9.632 1.00 63.09 67 ALA A O 1
#

Sequence (67 aa):
MGRVHLEALRRVEGVDVVAIAGRELASAQRLGEGYGIEKFESDYRKILSDPSIDAVHICTPNALHYA

Nearest PDB structures (foldseek):
  9azo-assembly2_C  TM=9.537E-01  e=5.178E-03  unclassified
  4had-assembly1_D  TM=9.101E-01  e=2.313E-02  Rhizobium etli CFN 42
  4had-assembly1_C  TM=9.115E-01  e=2.313E-02  Rhizobium etli CFN 42
  4n54-assembly1_C  TM=8.753E-01  e=1.828E-01  Lacticaseibacillus casei BL23
  3m2t-assembly1_A-2  TM=8.266E-01  e=6.595E-01  Chromobacterium violaceum